Protein AF-A0A537R0E8-F1 (afdb_monomer_lite)

Sequence (96 aa):
MRVFVMTLLLSVFVAGCAPFIPVKDDFGTSAAVPAGDIPPEFAEFNAYDPAINPLLADQMCATPYQSLEDKNLAAAGGRIVQARGRCVTHIPFWGN

Foldseek 3Di:
DVVVVVVVVVVCVVVPDDPFDDKDFFDFDKAWQFDDDDDPVCCVVNDDDPCVGVVVCVVVEPADKDWDDWDWADDDRTIITTTTIMHDRDDPPDDD

pLDDT: mean 72.04, std 9.96, range [41.5, 85.0]

Radius of gyration: 22.36 Å; chains: 1; bounding box: 56×20×62 Å

Structure (mmCIF, N/CA/C/O backbone):
data_AF-A0A537R0E8-F1
#
_entry.id   AF-A0A537R0E8-F1
#
loop_
_atom_site.group_PDB
_atom_site.id
_atom_site.type_symbol
_atom_site.label_atom_id
_atom_site.label_alt_id
_atom_site.label_comp_id
_atom_site.label_asym_id
_atom_site.label_entity_id
_atom_site.label_seq_id
_atom_site.pdbx_PDB_ins_code
_atom_site.Cartn_x
_atom_site.Cartn_y
_atom_site.Cartn_z
_atom_site.occupancy
_atom_site.B_iso_or_equiv
_atom_site.auth_seq_id
_atom_site.auth_comp_id
_atom_site.auth_asym_id
_atom_site.auth_atom_id
_atom_site.pdbx_PDB_model_num
ATOM 1 N N . MET A 1 1 ? -38.657 4.882 41.816 1.00 57.03 1 MET A N 1
ATOM 2 C CA . MET A 1 1 ? -37.238 5.051 42.215 1.00 57.03 1 MET A CA 1
ATOM 3 C C . MET A 1 1 ? -36.359 3.857 41.842 1.00 57.03 1 MET A C 1
ATOM 5 O O . MET A 1 1 ? -35.378 4.081 41.154 1.00 57.03 1 MET A O 1
A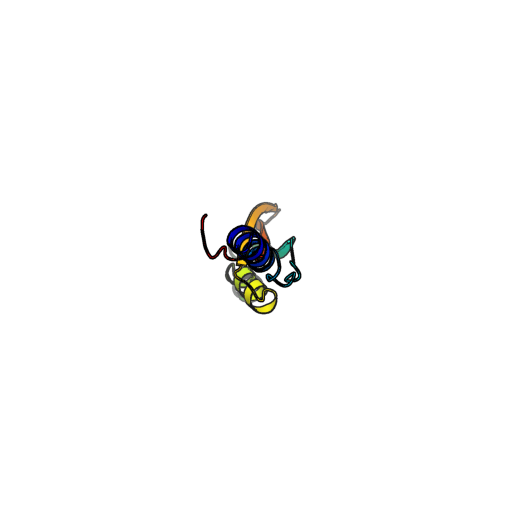TOM 9 N N . ARG A 1 2 ? -36.708 2.603 42.186 1.00 68.44 2 ARG A N 1
ATOM 10 C CA . ARG A 1 2 ? -35.915 1.404 41.807 1.00 68.44 2 ARG A CA 1
ATOM 11 C C . ARG A 1 2 ? -35.643 1.253 40.302 1.00 68.44 2 ARG A C 1
ATOM 13 O O . ARG A 1 2 ? -34.517 0.967 39.921 1.00 68.44 2 ARG A O 1
ATOM 20 N N . VAL A 1 3 ? -36.651 1.503 39.463 1.00 72.06 3 VAL A N 1
ATOM 21 C CA . VAL A 1 3 ? -36.520 1.410 37.995 1.00 72.06 3 VAL A CA 1
ATOM 22 C C . VAL A 1 3 ? -35.536 2.451 37.452 1.00 72.06 3 VAL A C 1
ATOM 24 O O . VAL A 1 3 ? -34.694 2.119 36.630 1.00 72.06 3 VAL A O 1
ATOM 27 N N . PHE A 1 4 ? -35.581 3.675 37.986 1.00 72.81 4 PHE A N 1
ATOM 28 C CA . PHE A 1 4 ? -34.717 4.780 37.562 1.00 72.81 4 PHE A CA 1
ATOM 29 C C . PHE A 1 4 ? -33.239 4.519 37.895 1.00 72.81 4 PHE A C 1
ATOM 31 O O . PHE A 1 4 ? -32.351 4.808 37.099 1.00 72.81 4 PHE A O 1
ATOM 38 N N . VAL A 1 5 ? -32.981 3.911 39.058 1.00 75.19 5 VAL A N 1
ATOM 39 C CA . VAL A 1 5 ? -31.632 3.507 39.485 1.00 75.19 5 VAL A CA 1
ATOM 40 C C . VAL A 1 5 ? -31.101 2.360 38.620 1.00 75.19 5 VAL A C 1
ATOM 42 O O . VAL A 1 5 ? -29.934 2.385 38.240 1.00 75.19 5 VAL A O 1
ATOM 45 N N . MET A 1 6 ? -31.950 1.396 38.240 1.00 74.19 6 MET A N 1
ATOM 46 C CA . MET A 1 6 ? -31.553 0.322 37.321 1.00 74.19 6 MET A CA 1
ATOM 47 C C . MET A 1 6 ? -31.226 0.838 35.917 1.00 74.19 6 MET A C 1
ATOM 49 O O . MET A 1 6 ? -30.215 0.431 35.354 1.00 74.19 6 MET A O 1
ATOM 53 N N . THR A 1 7 ? -32.013 1.769 35.368 1.00 71.88 7 THR A N 1
ATOM 54 C CA . THR A 1 7 ? -31.705 2.383 34.064 1.00 71.88 7 THR A CA 1
ATOM 55 C C . THR A 1 7 ? -30.414 3.199 34.093 1.00 71.88 7 THR A C 1
ATOM 57 O O . THR A 1 7 ? -29.646 3.160 33.135 1.00 71.88 7 THR A O 1
ATOM 60 N N . LEU A 1 8 ? -30.132 3.886 35.205 1.00 68.62 8 LEU A N 1
ATOM 61 C CA . LEU A 1 8 ? -28.896 4.649 35.370 1.00 68.62 8 LEU A CA 1
ATOM 62 C C . LEU A 1 8 ? -27.672 3.717 35.449 1.00 68.62 8 LEU A C 1
ATOM 64 O O . LEU A 1 8 ? -26.674 3.962 34.780 1.00 68.62 8 LEU A O 1
ATOM 68 N N . LEU A 1 9 ? -27.771 2.600 36.176 1.00 66.56 9 LEU A N 1
ATOM 69 C CA . LEU A 1 9 ? -26.715 1.581 36.242 1.00 66.56 9 LEU A CA 1
ATOM 70 C C . LEU A 1 9 ? -26.464 0.901 34.887 1.00 66.56 9 LEU A C 1
ATOM 72 O O . LEU A 1 9 ? -25.311 0.671 34.531 1.00 66.56 9 LEU A O 1
ATOM 76 N N . LEU A 1 10 ? -27.515 0.634 34.104 1.00 65.44 10 LEU A N 1
ATOM 77 C CA . LEU A 1 10 ? -27.376 0.087 32.750 1.00 65.44 10 LEU A CA 1
ATOM 78 C C . LEU A 1 10 ? -26.664 1.056 31.796 1.00 65.44 10 LEU A C 1
ATOM 80 O O . LEU A 1 10 ? -25.850 0.606 30.996 1.00 65.44 10 LEU A O 1
ATOM 84 N N . SER A 1 11 ? -26.897 2.371 31.898 1.00 61.12 11 SER A N 1
ATOM 85 C CA . SER A 1 11 ? -26.204 3.348 31.038 1.00 61.12 11 SER A CA 1
ATOM 86 C C . SER A 1 11 ? -24.687 3.402 31.262 1.00 61.12 11 SER A C 1
ATOM 88 O O . SER A 1 11 ? -23.937 3.633 30.314 1.00 61.12 11 SER A O 1
ATOM 90 N N . VAL A 1 12 ? -24.216 3.115 32.482 1.00 60.78 12 VAL A N 1
ATOM 91 C CA . VAL A 1 12 ? -22.778 3.095 32.804 1.00 60.78 12 VAL A CA 1
ATOM 92 C C . VAL A 1 12 ? -22.082 1.879 32.179 1.00 60.78 12 VAL A C 1
ATOM 94 O O . VAL A 1 12 ? -20.923 1.976 31.784 1.00 60.78 12 VAL A O 1
ATOM 97 N N . PHE A 1 13 ? -22.794 0.760 32.001 1.00 56.62 13 PHE A N 1
ATOM 98 C CA . PHE A 1 13 ? -22.258 -0.428 31.325 1.00 56.62 13 PHE A CA 1
ATOM 99 C C . PHE A 1 13 ? -22.048 -0.230 29.818 1.00 56.62 13 PHE A C 1
ATOM 101 O O . PHE A 1 13 ? -21.123 -0.813 29.259 1.00 56.62 13 PHE A O 1
ATOM 108 N N . VAL A 1 14 ? -22.858 0.605 29.157 1.00 58.25 14 VAL A N 1
ATOM 109 C CA . VAL A 1 14 ? -22.717 0.858 27.708 1.00 58.25 14 VAL A CA 1
ATOM 110 C C . VAL A 1 14 ? -21.599 1.868 27.414 1.00 58.25 14 VAL A C 1
ATOM 112 O O . VAL A 1 14 ? -20.971 1.802 26.363 1.00 58.25 14 VAL A O 1
ATOM 115 N N . ALA A 1 15 ? -21.303 2.776 28.349 1.00 55.47 15 ALA A N 1
ATOM 116 C CA . ALA A 1 15 ? -20.307 3.831 28.155 1.00 55.47 15 ALA A CA 1
ATOM 117 C C . ALA A 1 15 ? -18.863 3.435 28.540 1.00 55.47 15 ALA A C 1
ATOM 119 O O . ALA A 1 15 ? -17.937 4.192 28.259 1.00 55.47 15 ALA A O 1
ATOM 120 N N . GLY A 1 16 ? -18.656 2.290 29.207 1.00 52.31 16 GLY A N 1
ATOM 121 C CA . GLY A 1 16 ? -17.431 2.041 29.982 1.00 52.31 16 GLY A CA 1
ATOM 122 C C . GLY A 1 16 ? -16.447 0.971 29.496 1.00 52.31 16 GLY A C 1
ATOM 123 O O . GLY A 1 16 ? -15.413 0.812 30.140 1.00 52.31 16 GLY A O 1
ATOM 124 N N . CYS A 1 17 ? -16.709 0.196 28.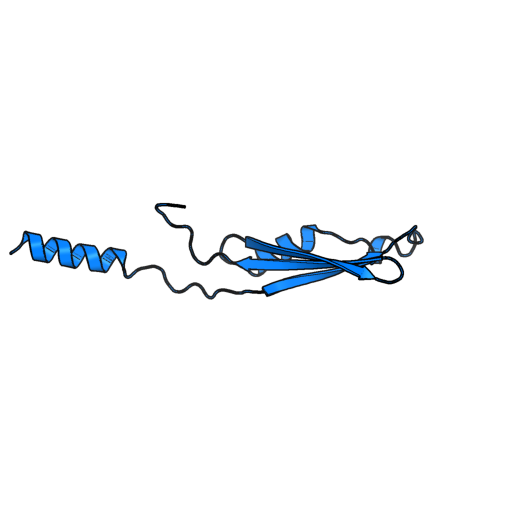437 1.00 55.19 17 CYS A N 1
ATOM 125 C CA . CYS A 1 17 ? -15.917 -1.026 28.193 1.00 55.19 17 CYS A CA 1
ATOM 126 C C . CYS A 1 17 ? -15.485 -1.274 26.742 1.00 55.19 17 CYS A C 1
ATOM 128 O O . CYS A 1 17 ? -15.557 -2.402 26.264 1.00 55.19 17 CYS A O 1
ATOM 130 N N . ALA A 1 18 ? -14.942 -0.264 26.067 1.00 57.34 18 ALA A N 1
ATOM 131 C CA . ALA A 1 18 ? -13.959 -0.532 25.019 1.00 57.34 18 ALA A CA 1
ATOM 132 C C . ALA A 1 18 ? -12.601 -0.013 25.517 1.00 57.34 18 ALA A C 1
ATOM 134 O O . ALA A 1 18 ? -12.456 1.203 25.667 1.00 57.34 18 ALA A O 1
ATOM 135 N N . PRO A 1 19 ? -11.623 -0.881 25.853 1.00 55.19 19 PRO A N 1
ATOM 136 C CA . PRO A 1 19 ? -10.276 -0.404 26.143 1.00 55.19 19 PRO A CA 1
ATOM 137 C C . PRO A 1 19 ? -9.782 0.398 24.937 1.00 55.19 19 PRO A C 1
ATOM 139 O O . PRO A 1 19 ? -9.998 -0.012 23.798 1.00 55.19 19 PRO A O 1
ATOM 142 N N . PHE A 1 20 ? -9.153 1.549 25.183 1.00 54.34 20 PHE A N 1
ATOM 143 C CA . PHE A 1 20 ? -8.534 2.341 24.125 1.00 54.34 20 PHE A CA 1
ATOM 144 C C . PHE A 1 20 ? -7.475 1.476 23.431 1.00 54.34 20 PHE A C 1
ATOM 146 O O . PHE A 1 20 ? -6.403 1.230 23.985 1.00 54.34 20 PHE A O 1
ATOM 153 N N . ILE A 1 21 ? -7.804 0.963 22.244 1.00 60.12 21 ILE A N 1
ATOM 154 C CA . ILE A 1 21 ? -6.857 0.230 21.410 1.00 60.12 21 ILE A CA 1
ATOM 155 C C . ILE A 1 21 ? -5.934 1.287 20.799 1.00 60.12 21 ILE A C 1
ATOM 157 O O . ILE A 1 21 ? -6.438 2.199 20.140 1.00 60.12 21 ILE A O 1
ATOM 161 N N . PRO A 1 22 ? -4.609 1.2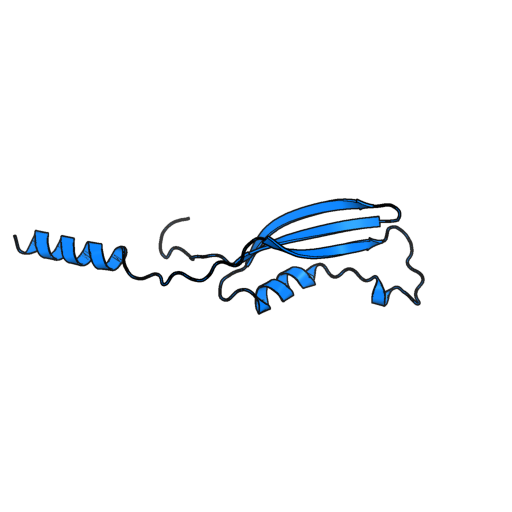19 21.025 1.00 58.84 22 PRO A N 1
ATOM 162 C CA . PRO A 1 22 ? -3.682 2.168 20.432 1.00 58.84 22 PRO A CA 1
ATOM 163 C C . PRO A 1 22 ? -3.821 2.123 18.910 1.00 58.84 22 PRO A C 1
ATOM 165 O O . PRO A 1 22 ? -3.570 1.103 18.270 1.00 58.84 22 PRO A O 1
ATOM 168 N N . VAL A 1 23 ? -4.264 3.244 18.347 1.00 62.28 23 VAL A N 1
ATOM 169 C CA . VAL A 1 23 ? -4.482 3.398 16.913 1.00 62.28 23 VAL A CA 1
ATOM 170 C C . VAL A 1 23 ? -3.146 3.735 16.280 1.00 62.28 23 VAL A C 1
ATOM 172 O O . VAL A 1 23 ? -2.546 4.761 16.607 1.00 62.28 23 VAL A O 1
ATOM 175 N N . LYS A 1 24 ? -2.663 2.866 15.394 1.00 67.12 24 LYS A N 1
ATOM 176 C CA . LYS A 1 24 ? -1.558 3.217 14.511 1.00 67.12 24 LYS A CA 1
ATOM 177 C C . LYS A 1 24 ? -2.134 3.672 13.179 1.00 67.12 24 LYS A C 1
ATOM 179 O O . LYS A 1 24 ? -2.813 2.906 12.496 1.00 67.12 24 LYS A O 1
ATOM 184 N N . ASP A 1 25 ? -1.846 4.928 12.866 1.00 70.12 25 ASP A N 1
ATOM 185 C CA . ASP A 1 25 ? -2.319 5.634 11.682 1.00 70.12 25 ASP A CA 1
ATOM 186 C C . ASP A 1 25 ? -1.169 5.946 10.731 1.00 70.12 25 ASP A C 1
ATOM 188 O O . ASP A 1 25 ? -0.004 5.975 11.136 1.00 70.12 25 ASP A O 1
ATOM 192 N N . ASP A 1 26 ? -1.522 6.178 9.465 1.00 70.00 26 ASP A N 1
ATOM 193 C CA . ASP A 1 26 ? -0.631 6.633 8.395 1.00 70.00 26 ASP A CA 1
ATOM 194 C C . ASP A 1 26 ? 0.618 5.766 8.186 1.00 70.00 26 ASP A C 1
ATOM 196 O O . ASP A 1 26 ? 1.646 6.231 7.684 1.00 70.00 26 ASP A O 1
ATOM 200 N N . PHE A 1 27 ? 0.529 4.481 8.532 1.00 74.12 27 PHE A N 1
ATOM 201 C CA . PHE A 1 27 ? 1.553 3.512 8.177 1.00 74.12 27 PHE A CA 1
ATOM 202 C C . PHE A 1 27 ? 1.284 2.965 6.777 1.00 74.12 27 PHE A C 1
ATOM 204 O O . PHE A 1 27 ? 0.145 2.881 6.308 1.00 74.12 27 PHE A O 1
ATOM 211 N N . GLY A 1 28 ? 2.360 2.597 6.097 1.00 76.00 28 GLY A N 1
ATOM 212 C CA . GLY A 1 28 ? 2.258 2.014 4.779 1.00 76.00 28 GLY A CA 1
ATOM 213 C C . GLY A 1 28 ? 3.580 2.004 4.041 1.00 76.00 28 GLY A C 1
ATOM 214 O O . GLY A 1 28 ? 4.583 2.550 4.506 1.00 76.00 28 GLY A O 1
ATOM 215 N N . THR A 1 29 ? 3.572 1.362 2.886 1.00 77.25 29 THR A N 1
ATOM 216 C CA . THR A 1 29 ? 4.748 1.209 2.039 1.00 77.25 29 THR A CA 1
ATOM 217 C C . THR A 1 29 ? 4.714 2.184 0.873 1.00 77.25 29 THR A C 1
ATOM 219 O O . THR A 1 29 ? 3.665 2.425 0.268 1.00 77.25 29 THR A O 1
ATOM 222 N N . SER A 1 30 ? 5.883 2.703 0.517 1.00 70.56 30 SER A N 1
ATOM 223 C CA . SER A 1 30 ? 6.115 3.343 -0.771 1.00 70.56 30 SER A CA 1
ATOM 224 C C . SER A 1 30 ? 7.065 2.483 -1.594 1.00 70.56 30 SER A C 1
ATOM 226 O O . SER A 1 30 ? 8.078 2.003 -1.089 1.00 70.56 30 SER A O 1
ATOM 228 N N . ALA A 1 31 ? 6.740 2.289 -2.867 1.00 75.50 31 ALA A N 1
ATOM 229 C CA . ALA A 1 31 ? 7.581 1.537 -3.785 1.00 75.50 31 ALA A CA 1
ATOM 230 C C . ALA A 1 31 ? 7.626 2.210 -5.155 1.00 75.50 31 ALA A C 1
ATOM 232 O O . ALA A 1 31 ? 6.642 2.798 -5.615 1.00 75.50 31 ALA A O 1
ATOM 233 N N . ALA A 1 32 ? 8.782 2.119 -5.807 1.00 73.56 32 ALA A N 1
ATOM 234 C CA . ALA A 1 32 ? 8.932 2.511 -7.196 1.00 73.56 32 ALA A CA 1
ATOM 235 C C . ALA A 1 32 ? 8.494 1.345 -8.088 1.00 73.56 32 ALA A C 1
ATOM 237 O O . ALA A 1 32 ? 9.022 0.243 -7.986 1.00 73.56 32 ALA A O 1
ATOM 238 N N . VAL A 1 33 ? 7.532 1.601 -8.965 1.00 77.56 33 VAL A N 1
ATOM 239 C CA . VAL A 1 33 ? 7.139 0.696 -10.042 1.00 77.56 33 VAL A CA 1
ATOM 240 C C . VAL A 1 33 ? 7.837 1.186 -11.306 1.00 77.56 33 VAL A C 1
ATOM 242 O O . VAL A 1 33 ? 7.500 2.281 -11.773 1.00 77.56 33 VAL A O 1
ATOM 245 N N . PRO A 1 34 ? 8.805 0.436 -11.852 1.00 73.38 34 PRO A N 1
ATOM 246 C CA . PRO A 1 34 ? 9.507 0.840 -13.062 1.00 73.38 34 PRO A CA 1
ATOM 247 C C . PRO A 1 34 ? 8.552 0.891 -14.264 1.00 73.38 34 PRO A C 1
ATOM 249 O O . PRO A 1 34 ? 7.571 0.151 -14.340 1.00 73.38 34 PRO A O 1
ATOM 252 N N . ALA A 1 35 ? 8.836 1.782 -15.211 1.00 68.31 35 ALA A N 1
ATOM 253 C CA . ALA A 1 35 ? 8.192 1.832 -16.517 1.00 68.31 35 ALA A CA 1
ATOM 254 C C . ALA A 1 35 ? 9.136 1.245 -17.572 1.00 68.31 35 ALA A C 1
ATOM 256 O O . ALA A 1 35 ? 10.265 1.713 -17.712 1.00 68.31 35 ALA A O 1
ATOM 257 N N . GLY A 1 36 ? 8.641 0.273 -18.340 1.00 70.62 36 GLY A N 1
ATOM 258 C CA . GLY A 1 36 ? 9.390 -0.406 -19.402 1.00 70.62 36 GLY A CA 1
ATOM 259 C C . GLY A 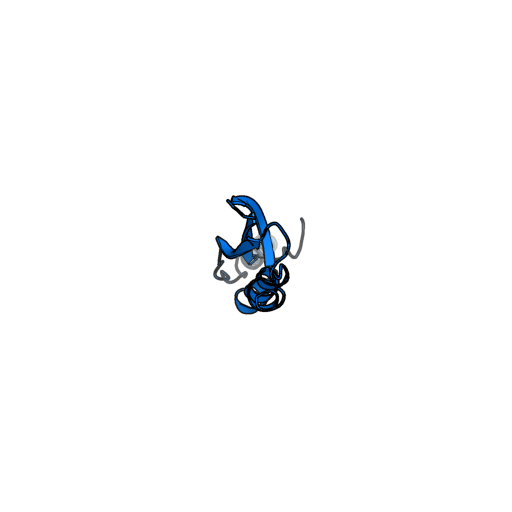1 36 ? 9.889 -1.796 -19.003 1.00 70.62 36 GLY A C 1
ATOM 260 O O . GLY A 1 36 ? 9.575 -2.293 -17.922 1.00 70.62 36 GLY A O 1
ATOM 261 N N . ASP A 1 37 ? 10.647 -2.422 -19.903 1.00 71.62 37 ASP A N 1
ATOM 262 C CA . ASP A 1 37 ? 11.210 -3.752 -19.682 1.00 71.62 37 ASP A CA 1
ATOM 263 C C . ASP A 1 37 ? 12.359 -3.678 -18.670 1.00 71.62 37 ASP A C 1
ATOM 265 O O . ASP A 1 37 ? 13.377 -3.019 -18.892 1.00 71.62 37 ASP A O 1
ATOM 269 N N . ILE A 1 38 ? 12.185 -4.360 -17.539 1.00 71.38 38 ILE A N 1
ATOM 270 C CA . ILE A 1 38 ? 13.240 -4.550 -16.545 1.00 71.38 38 ILE A CA 1
ATOM 271 C C . ILE A 1 38 ? 14.168 -5.642 -17.089 1.00 71.38 38 ILE A C 1
ATOM 273 O O . ILE A 1 38 ? 13.668 -6.721 -17.425 1.00 71.38 38 ILE A O 1
ATOM 277 N N . PRO A 1 39 ? 15.494 -5.420 -17.170 1.00 79.75 39 PRO A N 1
ATOM 278 C CA . PRO A 1 39 ? 16.414 -6.488 -17.541 1.00 79.75 39 PRO A CA 1
ATOM 279 C C . PRO A 1 39 ? 16.211 -7.703 -16.619 1.00 79.75 39 PRO A C 1
ATOM 281 O O . PRO A 1 39 ? 16.024 -7.516 -15.411 1.00 79.75 39 PRO A O 1
ATOM 284 N N . PRO A 1 40 ? 16.201 -8.938 -17.152 1.00 79.88 40 PRO A N 1
ATOM 285 C CA . PRO A 1 40 ? 15.804 -10.130 -16.401 1.00 79.88 40 PRO A CA 1
ATOM 286 C C . PRO A 1 40 ? 16.648 -10.359 -15.141 1.00 79.88 40 PRO A C 1
ATOM 288 O O . PRO A 1 40 ? 16.131 -10.845 -14.139 1.00 79.88 40 PRO A O 1
ATOM 291 N N . GLU A 1 41 ? 17.912 -9.938 -15.145 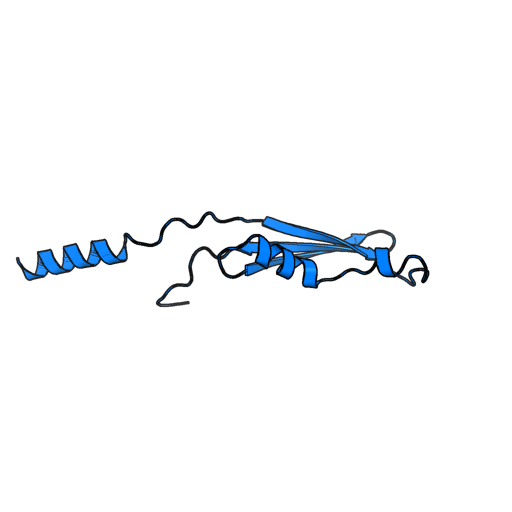1.00 82.19 41 GLU A N 1
ATOM 292 C CA . GLU A 1 41 ? 18.813 -9.977 -13.991 1.00 82.19 41 GLU A CA 1
ATOM 293 C C . GLU A 1 41 ? 18.396 -9.057 -12.825 1.00 82.19 41 GLU A C 1
ATOM 295 O O . GLU A 1 41 ? 18.833 -9.264 -11.695 1.00 82.19 41 GLU A O 1
ATOM 300 N N . PHE A 1 42 ? 17.536 -8.063 -13.069 1.00 74.69 42 PHE A N 1
ATOM 301 C CA . PHE A 1 42 ? 17.032 -7.120 -12.063 1.00 74.69 42 PHE A CA 1
ATOM 302 C C . PHE A 1 42 ? 15.519 -7.234 -11.830 1.00 74.69 42 PHE A C 1
ATOM 304 O O . PHE A 1 42 ? 14.965 -6.456 -11.047 1.00 74.69 42 PHE A O 1
ATOM 311 N N . ALA A 1 43 ? 14.842 -8.178 -12.492 1.00 76.00 43 ALA A N 1
ATOM 312 C CA . ALA A 1 43 ? 13.392 -8.344 -12.410 1.00 76.00 43 ALA A CA 1
ATOM 313 C C . ALA A 1 43 ? 12.925 -8.679 -10.987 1.00 76.00 43 ALA A C 1
ATOM 315 O O . ALA A 1 43 ? 11.948 -8.106 -10.518 1.00 76.00 43 ALA A O 1
ATOM 316 N N . GLU A 1 44 ? 13.655 -9.542 -10.278 1.00 74.25 44 GLU A N 1
ATOM 317 C CA . GLU A 1 44 ? 13.310 -9.957 -8.912 1.00 74.25 44 GLU A CA 1
ATOM 318 C C . GLU A 1 44 ? 13.463 -8.811 -7.900 1.00 74.25 44 GLU A C 1
ATOM 320 O O . GLU A 1 44 ? 12.606 -8.616 -7.045 1.00 74.25 44 GLU A O 1
ATOM 325 N N . PHE A 1 45 ? 14.504 -7.984 -8.046 1.00 69.19 45 PHE A N 1
ATOM 326 C CA . PHE A 1 45 ? 14.735 -6.835 -7.163 1.00 69.19 45 PHE A CA 1
ATOM 327 C C . PHE A 1 45 ? 13.716 -5.703 -7.372 1.00 69.19 45 PHE A C 1
ATOM 329 O O . PHE A 1 45 ? 13.385 -4.985 -6.433 1.00 69.19 45 PHE A O 1
ATOM 336 N N . ASN A 1 46 ? 13.221 -5.530 -8.600 1.00 68.06 46 ASN A N 1
ATOM 337 C CA . ASN A 1 46 ? 12.289 -4.457 -8.959 1.00 68.06 46 ASN A CA 1
ATOM 338 C C . ASN A 1 46 ? 10.829 -4.930 -9.060 1.00 68.06 46 ASN A C 1
ATOM 340 O O . ASN A 1 46 ? 9.967 -4.176 -9.523 1.00 68.06 46 ASN A O 1
ATOM 344 N N . ALA A 1 47 ? 10.538 -6.168 -8.652 1.00 76.31 47 ALA A N 1
ATOM 345 C CA . ALA A 1 47 ? 9.186 -6.698 -8.622 1.00 76.31 47 ALA A CA 1
ATOM 346 C C . ALA A 1 47 ? 8.385 -5.993 -7.520 1.00 76.31 47 ALA A C 1
ATOM 348 O O . ALA A 1 47 ? 8.506 -6.294 -6.334 1.00 76.31 47 ALA A O 1
ATOM 349 N N . TYR A 1 48 ? 7.561 -5.025 -7.916 1.00 74.81 48 TYR A N 1
ATOM 350 C CA . TYR A 1 48 ? 6.603 -4.420 -7.002 1.00 74.81 48 TYR A CA 1
ATOM 351 C C . TYR A 1 48 ? 5.517 -5.433 -6.632 1.00 74.81 48 TYR A C 1
ATOM 353 O O . TYR A 1 48 ? 4.770 -5.880 -7.504 1.00 74.81 48 TYR A O 1
ATOM 361 N N . ASP A 1 49 ? 5.399 -5.735 -5.339 1.00 80.88 49 ASP A N 1
ATOM 362 C CA . ASP A 1 49 ? 4.313 -6.545 -4.795 1.00 80.88 49 ASP A CA 1
ATOM 363 C C . ASP A 1 49 ? 3.295 -5.661 -4.045 1.00 80.88 49 ASP A C 1
ATOM 365 O O . ASP A 1 49 ? 3.597 -5.152 -2.959 1.00 80.88 49 ASP A O 1
ATOM 369 N N . PRO A 1 50 ? 2.073 -5.469 -4.577 1.00 75.81 50 PRO A N 1
ATOM 370 C CA . PRO A 1 50 ? 1.028 -4.720 -3.886 1.00 75.81 50 PRO A CA 1
ATOM 371 C C . PRO A 1 50 ? 0.522 -5.413 -2.608 1.00 75.81 50 PRO A C 1
ATOM 373 O O . PRO A 1 50 ? -0.075 -4.749 -1.760 1.00 75.81 50 PRO A O 1
ATOM 376 N N . ALA A 1 51 ? 0.765 -6.717 -2.425 1.00 82.25 51 ALA A N 1
ATOM 377 C CA . ALA A 1 51 ? 0.351 -7.463 -1.236 1.00 82.25 51 ALA A CA 1
ATOM 378 C C . ALA A 1 51 ? 1.191 -7.138 0.012 1.00 82.25 51 ALA A C 1
ATOM 380 O O . ALA A 1 51 ? 0.810 -7.502 1.128 1.00 82.25 51 ALA A O 1
ATOM 381 N N . ILE A 1 52 ? 2.294 -6.398 -0.142 1.00 83.00 52 ILE A N 1
ATOM 382 C CA . ILE A 1 52 ? 3.178 -6.065 0.976 1.00 83.00 52 ILE A CA 1
ATOM 383 C C . ILE A 1 52 ? 2.521 -5.130 1.998 1.00 83.00 52 ILE A C 1
ATOM 385 O O . ILE A 1 52 ? 2.838 -5.193 3.183 1.00 83.00 52 ILE A O 1
ATOM 389 N N . ASN A 1 53 ? 1.580 -4.283 1.567 1.00 79.19 53 ASN A N 1
ATOM 390 C CA . ASN A 1 53 ? 0.908 -3.339 2.457 1.00 79.19 53 ASN A CA 1
ATOM 391 C C . ASN A 1 53 ? -0.137 -4.033 3.359 1.00 79.19 53 ASN A C 1
ATOM 393 O O . ASN A 1 53 ? -0.109 -3.798 4.567 1.00 79.19 53 ASN A O 1
ATOM 397 N N . PRO A 1 54 ? -0.990 -4.942 2.838 1.00 77.56 54 PRO A N 1
ATOM 398 C CA . PRO A 1 54 ? -1.765 -5.865 3.671 1.00 77.56 54 PRO A CA 1
ATOM 399 C C . PRO A 1 54 ? -0.900 -6.707 4.619 1.00 77.56 54 PRO A C 1
ATOM 401 O O . PRO A 1 54 ? -1.214 -6.793 5.800 1.00 77.56 54 PRO A O 1
ATOM 404 N N . LEU A 1 55 ? 0.227 -7.255 4.146 1.00 85.00 55 LEU A N 1
ATOM 405 C CA . LEU A 1 55 ? 1.137 -8.042 4.989 1.00 85.00 55 LEU A CA 1
ATOM 406 C C . LEU A 1 55 ? 1.729 -7.211 6.140 1.00 85.00 55 LEU A C 1
ATOM 408 O O . LEU A 1 55 ? 1.821 -7.679 7.275 1.00 85.00 55 LEU A O 1
ATOM 412 N N . LEU A 1 56 ? 2.122 -5.965 5.860 1.00 83.06 56 LEU A N 1
ATOM 413 C CA . LEU A 1 56 ? 2.575 -5.019 6.878 1.00 83.06 56 LEU A CA 1
ATOM 414 C C . LEU A 1 56 ? 1.455 -4.720 7.882 1.00 83.06 56 LEU A C 1
ATOM 416 O O . LEU A 1 56 ? 1.706 -4.657 9.086 1.00 83.06 56 LEU A O 1
ATOM 420 N N . ALA A 1 57 ? 0.221 -4.564 7.402 1.00 82.81 57 ALA A N 1
ATOM 421 C CA . ALA A 1 57 ? -0.933 -4.343 8.257 1.00 82.81 57 ALA A CA 1
ATOM 422 C C . ALA A 1 57 ? -1.217 -5.542 9.174 1.00 82.81 57 ALA A C 1
ATOM 424 O O . ALA A 1 57 ? -1.461 -5.322 10.354 1.00 82.81 57 ALA A O 1
ATOM 425 N N . ASP A 1 58 ? -1.084 -6.781 8.697 1.00 83.00 58 ASP A N 1
ATOM 426 C CA . ASP A 1 58 ? -1.258 -7.990 9.519 1.00 83.00 58 ASP A CA 1
ATOM 427 C C . ASP A 1 58 ? -0.242 -8.077 10.672 1.00 83.00 58 ASP A C 1
ATOM 429 O O . ASP A 1 58 ? -0.541 -8.616 11.737 1.00 83.00 58 ASP A O 1
ATOM 433 N N . GLN A 1 59 ? 0.965 -7.531 10.490 1.00 82.62 59 GLN A N 1
ATOM 434 C CA . GLN A 1 59 ? 1.980 -7.485 11.549 1.00 82.62 59 GLN A CA 1
ATOM 435 C C . GLN A 1 59 ? 1.801 -6.306 12.508 1.00 82.62 59 GLN A C 1
ATOM 437 O O . GLN A 1 59 ? 2.238 -6.363 13.658 1.00 82.62 59 GLN A O 1
ATOM 442 N N . MET A 1 60 ? 1.212 -5.211 12.029 1.00 81.62 60 MET A N 1
ATOM 443 C CA . MET A 1 60 ? 1.102 -3.965 12.783 1.00 81.62 60 MET A CA 1
ATOM 444 C C . MET A 1 60 ? -0.238 -3.799 13.497 1.00 81.62 60 MET A C 1
ATOM 446 O O . MET A 1 60 ? -0.284 -3.159 14.549 1.00 81.62 60 MET A O 1
ATOM 450 N N . CYS A 1 61 ? -1.317 -4.338 12.938 1.00 78.31 61 CYS A N 1
ATOM 451 C CA . CYS A 1 61 ? -2.668 -4.144 13.430 1.00 78.31 61 CYS A CA 1
ATOM 452 C C . CYS A 1 61 ? -3.158 -5.353 14.224 1.00 78.31 61 CYS A C 1
ATOM 454 O O . CYS A 1 61 ? -3.227 -6.470 13.727 1.00 78.31 61 CYS A O 1
ATOM 456 N N . ALA A 1 62 ? -3.600 -5.098 15.457 1.00 77.81 62 ALA A N 1
ATOM 457 C CA . ALA A 1 62 ? -4.370 -6.063 16.247 1.00 77.81 62 ALA A CA 1
ATOM 458 C C . ALA A 1 62 ? -5.866 -6.093 15.862 1.00 77.81 62 ALA A C 1
ATOM 460 O O . ALA A 1 62 ? -6.643 -6.876 16.405 1.00 77.81 62 ALA A O 1
ATOM 461 N N . THR A 1 63 ? -6.279 -5.204 14.962 1.00 77.25 63 THR A N 1
ATOM 462 C CA . THR A 1 63 ? -7.653 -4.988 14.500 1.00 77.25 63 THR A CA 1
ATOM 463 C C . THR A 1 63 ? -7.689 -4.972 12.970 1.00 77.25 63 THR A C 1
ATOM 465 O O . THR A 1 63 ? -6.628 -4.890 12.350 1.00 77.25 63 THR A O 1
ATOM 468 N N . PRO A 1 64 ? -8.869 -5.051 12.322 1.00 81.56 64 PRO A N 1
ATOM 469 C CA . PRO A 1 64 ? -8.933 -5.034 10.865 1.00 81.56 64 PRO A CA 1
ATOM 470 C C . PRO A 1 64 ? -8.231 -3.817 10.256 1.00 81.56 64 PRO A C 1
ATOM 472 O O . PRO A 1 64 ? -8.318 -2.701 10.773 1.00 81.56 64 PRO A O 1
ATOM 475 N N . TYR A 1 65 ? -7.557 -4.051 9.136 1.00 80.44 65 TYR A N 1
ATOM 476 C CA . TYR A 1 65 ? -6.924 -3.020 8.327 1.00 80.44 65 TYR A CA 1
ATOM 477 C C . TYR A 1 65 ? -7.960 -2.255 7.496 1.00 80.44 65 TYR A C 1
ATOM 479 O O . TYR A 1 65 ? -8.813 -2.854 6.842 1.00 80.44 65 TYR A O 1
ATOM 487 N N . GLN A 1 66 ? -7.850 -0.929 7.479 1.00 83.81 66 GLN A N 1
ATOM 488 C CA . GLN A 1 66 ? -8.580 -0.057 6.568 1.00 83.81 66 GLN A CA 1
ATOM 489 C C . GLN A 1 66 ? -7.587 0.683 5.670 1.00 83.81 66 GLN A C 1
ATOM 491 O O . GLN A 1 66 ? -6.755 1.451 6.160 1.00 83.81 66 GLN A O 1
ATOM 496 N N . SER A 1 67 ? -7.696 0.484 4.353 1.00 82.38 67 SER A N 1
ATOM 497 C CA . SER A 1 67 ? -6.969 1.312 3.385 1.00 82.38 67 SER A CA 1
ATOM 498 C C . SER A 1 67 ? -7.542 2.731 3.395 1.00 82.38 67 SER A C 1
ATOM 500 O O . SER A 1 67 ? -8.762 2.913 3.361 1.00 82.38 67 SER A O 1
ATOM 502 N N . LEU A 1 68 ? -6.663 3.728 3.497 1.00 82.25 68 LEU A N 1
ATOM 503 C CA . LEU A 1 68 ? -7.029 5.145 3.542 1.00 82.25 68 LEU A CA 1
ATOM 504 C C . LEU A 1 68 ? -6.740 5.842 2.216 1.00 82.25 68 LEU A C 1
ATOM 506 O O . LEU A 1 68 ? -7.555 6.631 1.743 1.00 82.25 68 LEU A O 1
ATOM 510 N N . GLU A 1 69 ? -5.571 5.586 1.635 1.00 79.31 69 GLU A N 1
ATOM 511 C CA . GLU A 1 69 ? -5.106 6.313 0.460 1.00 79.31 69 GLU A CA 1
ATOM 512 C C . GLU A 1 69 ? -4.174 5.435 -0.373 1.00 79.31 69 GLU A C 1
ATOM 514 O O . GLU A 1 69 ? -3.166 4.950 0.135 1.00 79.31 69 GLU A O 1
ATOM 519 N N . ASP A 1 70 ? -4.481 5.312 -1.664 1.00 80.06 70 ASP A N 1
ATOM 520 C CA . ASP A 1 70 ? -3.572 4.780 -2.677 1.00 80.06 70 ASP A CA 1
ATOM 521 C C . ASP A 1 70 ? -3.216 5.904 -3.650 1.00 80.06 70 ASP A C 1
ATOM 523 O O . ASP A 1 70 ? -4.017 6.318 -4.494 1.00 80.06 70 ASP A O 1
ATOM 527 N N . LYS A 1 71 ? -1.997 6.427 -3.524 1.00 80.06 71 LYS A N 1
ATOM 528 C CA . LYS A 1 71 ? -1.497 7.526 -4.342 1.00 80.06 71 LYS A CA 1
ATOM 529 C C . LYS A 1 71 ? -0.452 7.032 -5.326 1.00 80.06 71 LYS A C 1
ATOM 531 O O . LYS A 1 71 ? 0.555 6.438 -4.953 1.00 80.06 71 LYS A O 1
ATOM 536 N N . ASN A 1 72 ? -0.668 7.360 -6.595 1.00 80.38 72 ASN A N 1
ATOM 537 C CA . ASN A 1 72 ? 0.297 7.135 -7.661 1.00 80.38 72 ASN A CA 1
ATOM 538 C C . ASN A 1 72 ? 0.930 8.471 -8.052 1.00 80.38 72 ASN A C 1
ATOM 540 O O . ASN A 1 72 ? 0.234 9.390 -8.483 1.00 80.38 72 ASN A O 1
ATOM 544 N N . LEU A 1 73 ? 2.245 8.583 -7.906 1.00 79.38 73 LEU A N 1
ATOM 545 C CA . LEU A 1 73 ? 3.024 9.743 -8.326 1.00 79.38 73 LEU A CA 1
ATOM 546 C C . LEU A 1 73 ? 3.822 9.373 -9.573 1.00 79.38 73 LEU A C 1
ATOM 548 O O . LEU A 1 73 ? 4.510 8.355 -9.584 1.00 79.38 73 LEU A O 1
ATOM 552 N N . ALA A 1 74 ? 3.748 10.188 -10.623 1.00 78.31 74 ALA A N 1
ATOM 553 C CA . ALA A 1 74 ? 4.594 9.993 -11.796 1.00 78.31 74 ALA A CA 1
ATOM 554 C C . ALA A 1 74 ? 6.071 10.178 -11.412 1.00 78.31 74 ALA A C 1
ATOM 556 O O . ALA A 1 74 ? 6.415 11.127 -10.705 1.00 78.31 74 ALA A O 1
ATOM 557 N N . ALA A 1 75 ? 6.936 9.284 -11.886 1.00 74.19 75 ALA A N 1
ATOM 558 C CA . ALA A 1 75 ? 8.378 9.362 -11.689 1.00 74.19 75 ALA A CA 1
ATOM 559 C C . ALA A 1 75 ? 9.099 9.126 -13.023 1.00 74.19 75 ALA A C 1
ATOM 561 O O . ALA A 1 75 ? 8.590 8.443 -13.911 1.00 74.19 75 ALA A O 1
ATOM 562 N N . ALA A 1 76 ? 10.289 9.702 -13.193 1.00 71.75 76 ALA A N 1
ATOM 563 C CA . ALA A 1 76 ? 11.097 9.418 -14.374 1.00 71.75 76 ALA A CA 1
ATOM 564 C C . ALA A 1 76 ? 11.480 7.928 -14.372 1.00 71.75 76 ALA A C 1
ATOM 566 O O . ALA A 1 76 ? 12.107 7.456 -13.428 1.00 71.75 76 ALA A O 1
ATOM 567 N N . GLY A 1 77 ? 11.059 7.196 -15.406 1.00 71.00 77 GLY A N 1
ATOM 568 C CA . GLY A 1 77 ? 11.245 5.747 -15.483 1.00 71.00 77 GLY A CA 1
ATOM 569 C C . GLY A 1 77 ? 10.235 4.931 -14.673 1.00 71.00 77 GLY A C 1
ATOM 570 O O . GLY A 1 77 ? 10.544 3.792 -14.344 1.00 71.00 77 GLY A O 1
ATOM 571 N N . GLY A 1 78 ? 9.051 5.470 -14.335 1.00 78.94 78 GLY A N 1
ATOM 572 C CA . GLY A 1 78 ? 8.052 4.706 -13.585 1.00 78.94 78 GLY A CA 1
ATOM 573 C C . GLY A 1 78 ? 6.927 5.501 -12.928 1.00 78.94 78 GLY A C 1
ATOM 574 O O . GLY A 1 78 ? 6.528 6.588 -13.348 1.00 78.94 78 GLY A O 1
ATOM 575 N N . ARG A 1 79 ? 6.419 4.936 -11.837 1.00 77.81 79 ARG A N 1
ATOM 576 C CA . ARG A 1 79 ? 5.541 5.608 -10.876 1.00 77.81 79 ARG A CA 1
ATOM 577 C C . ARG A 1 79 ? 5.930 5.208 -9.460 1.00 77.81 79 ARG A C 1
ATOM 579 O O . ARG A 1 79 ? 6.336 4.077 -9.230 1.00 77.81 79 ARG A O 1
ATOM 586 N N . ILE A 1 80 ? 5.771 6.110 -8.506 1.00 75.69 80 ILE A N 1
ATOM 587 C CA . ILE A 1 80 ? 5.838 5.772 -7.085 1.00 75.69 80 ILE A CA 1
ATOM 588 C C . ILE A 1 80 ? 4.416 5.461 -6.638 1.00 75.69 80 ILE A C 1
ATOM 590 O O . ILE A 1 80 ? 3.529 6.305 -6.777 1.00 75.69 80 ILE A O 1
ATOM 594 N N . VAL A 1 81 ? 4.206 4.256 -6.120 1.00 80.56 81 VAL A N 1
ATOM 595 C CA . VAL A 1 81 ? 2.953 3.864 -5.476 1.00 80.56 81 VAL A CA 1
ATOM 596 C C . VAL A 1 81 ? 3.145 4.039 -3.981 1.00 80.56 81 VAL A C 1
ATOM 598 O O . VAL A 1 81 ? 4.069 3.473 -3.397 1.00 80.56 81 VAL A O 1
ATOM 601 N N . GLN A 1 82 ? 2.298 4.856 -3.374 1.00 80.56 82 GLN A N 1
ATOM 602 C CA . GLN A 1 82 ? 2.228 5.036 -1.937 1.00 80.56 82 GLN A CA 1
ATOM 603 C C . GLN A 1 82 ? 0.862 4.558 -1.475 1.00 80.56 82 GLN A C 1
ATOM 605 O O . GLN A 1 82 ? -0.151 5.131 -1.864 1.00 80.56 82 GLN A O 1
ATOM 610 N N . ALA A 1 83 ? 0.857 3.530 -0.640 1.00 82.00 83 ALA A N 1
ATOM 611 C CA . ALA A 1 83 ? -0.357 2.990 -0.058 1.00 82.00 83 ALA A CA 1
ATOM 612 C C . ALA A 1 83 ? -0.329 3.259 1.445 1.00 82.00 83 ALA A C 1
ATOM 614 O O . ALA A 1 83 ? 0.663 2.962 2.110 1.00 82.00 83 ALA A O 1
ATOM 615 N N . ARG A 1 84 ? -1.396 3.834 1.991 1.00 81.06 84 ARG A N 1
ATOM 616 C CA . ARG A 1 84 ? -1.545 4.143 3.417 1.00 81.06 84 ARG A CA 1
ATOM 617 C C . ARG A 1 84 ? -2.754 3.433 3.978 1.00 81.06 84 ARG A C 1
ATOM 619 O O . ARG A 1 84 ? -3.793 3.346 3.325 1.00 81.06 84 ARG A O 1
ATOM 626 N N . GLY A 1 85 ? -2.656 3.013 5.229 1.00 81.50 85 GLY A N 1
ATOM 627 C CA . GLY A 1 85 ? -3.849 2.636 5.958 1.00 81.50 85 GLY A CA 1
ATOM 628 C C . GLY A 1 85 ? -3.742 2.816 7.456 1.00 81.50 85 GLY A C 1
ATOM 629 O O . GLY A 1 85 ? -2.792 3.389 7.990 1.00 81.50 85 GLY A O 1
ATOM 630 N N . ARG A 1 86 ? -4.805 2.366 8.105 1.00 83.75 86 ARG A N 1
ATOM 631 C CA . ARG A 1 86 ? -5.087 2.547 9.523 1.00 83.75 86 ARG A CA 1
ATOM 632 C C . ARG A 1 86 ? -5.580 1.231 10.098 1.00 83.75 86 ARG A C 1
ATOM 634 O O . ARG A 1 86 ? -6.311 0.491 9.440 1.00 83.75 86 ARG A O 1
ATOM 641 N N . CYS A 1 87 ? -5.223 0.973 11.349 1.00 82.62 87 CYS A N 1
ATOM 642 C CA . CYS A 1 87 ? -5.849 -0.089 12.124 1.00 82.62 87 CYS A CA 1
ATOM 643 C C . CYS A 1 87 ? -7.194 0.417 12.670 1.00 82.62 87 CYS A C 1
ATOM 645 O O . CYS A 1 87 ? -7.249 1.471 13.307 1.00 82.62 87 CYS A O 1
ATOM 647 N N . VAL A 1 88 ? -8.290 -0.304 12.431 1.00 77.31 88 VAL A N 1
ATOM 648 C CA . VAL A 1 88 ? -9.627 0.122 12.875 1.00 77.31 88 VAL A CA 1
ATOM 649 C C . VAL A 1 88 ? -9.719 0.101 14.403 1.00 77.31 88 VAL A C 1
ATOM 651 O O . VAL A 1 88 ? -9.240 -0.818 15.057 1.00 77.31 88 VAL A O 1
ATOM 654 N N . THR A 1 89 ? -10.346 1.113 14.997 1.00 69.06 89 THR A N 1
ATOM 655 C CA . THR A 1 89 ? -10.392 1.279 16.460 1.00 69.06 89 THR A CA 1
ATOM 656 C C . THR A 1 89 ? -11.511 0.481 17.129 1.00 69.06 89 THR A C 1
ATOM 658 O O . THR A 1 89 ? -11.402 0.139 18.303 1.00 69.06 89 THR A O 1
ATOM 661 N N . HIS A 1 90 ? -12.586 0.183 16.392 1.00 63.91 90 HIS A N 1
ATOM 662 C CA . HIS A 1 90 ? -13.752 -0.559 16.868 1.00 63.91 90 HIS A CA 1
ATOM 663 C C . HIS A 1 90 ? -14.549 -1.141 15.691 1.00 63.91 90 HIS A C 1
ATOM 665 O O . HIS A 1 90 ? -14.716 -0.486 14.666 1.00 63.91 90 HIS A O 1
ATOM 671 N N . ILE A 1 91 ? -15.073 -2.358 15.855 1.00 57.94 91 ILE A N 1
ATOM 672 C CA . ILE A 1 91 ? -16.194 -2.854 15.049 1.00 57.94 91 ILE A CA 1
ATOM 673 C C . ILE A 1 91 ? -17.438 -2.596 15.909 1.00 57.94 91 ILE A C 1
ATOM 675 O O . ILE A 1 91 ? -17.557 -3.223 16.967 1.00 57.94 91 ILE A O 1
ATOM 679 N N . PRO A 1 92 ? -18.322 -1.648 15.556 1.00 52.25 92 PRO A N 1
ATOM 680 C CA . PRO A 1 92 ? -19.526 -1.416 16.339 1.00 52.25 92 PRO A CA 1
A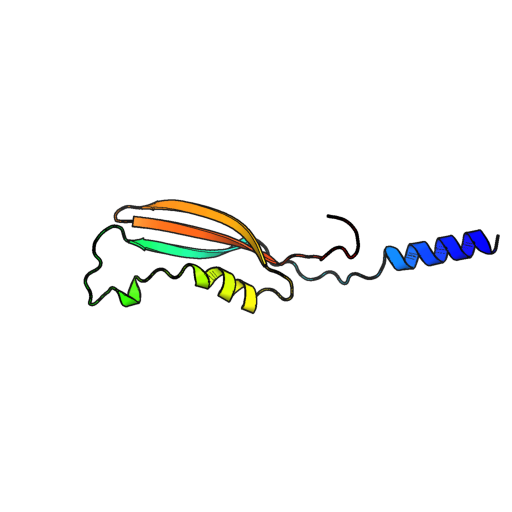TOM 681 C C . PRO A 1 92 ? -20.382 -2.688 16.344 1.00 52.25 92 PRO A C 1
ATOM 683 O O . PRO A 1 92 ? -20.721 -3.234 15.298 1.00 52.25 92 PRO A O 1
ATOM 686 N N . PHE A 1 93 ? -20.753 -3.166 17.536 1.00 54.38 93 PHE A N 1
ATOM 687 C CA . PHE A 1 93 ? -21.685 -4.293 17.674 1.00 54.38 93 PHE A CA 1
ATOM 688 C C . PHE A 1 93 ? -23.085 -3.961 17.112 1.00 54.38 93 PHE A C 1
ATOM 690 O O . PHE A 1 93 ? -23.853 -4.876 16.818 1.00 54.38 93 PHE A O 1
ATOM 697 N N . TRP A 1 94 ? -23.406 -2.672 16.930 1.00 41.50 94 TRP A N 1
ATOM 698 C CA . TRP A 1 94 ? -24.637 -2.178 16.308 1.00 41.50 94 TRP A CA 1
ATOM 699 C C . TRP A 1 94 ? -24.400 -0.914 15.467 1.00 41.50 94 TRP A C 1
ATOM 701 O O . TRP A 1 94 ? -23.910 0.081 15.993 1.00 41.50 94 TRP A O 1
ATOM 711 N N . GLY A 1 95 ? -24.862 -0.948 14.207 1.00 52.06 95 GLY A N 1
ATOM 712 C CA . GLY A 1 95 ? -24.921 0.194 13.279 1.00 52.06 95 GLY A CA 1
ATOM 713 C C . GLY A 1 95 ? -23.637 0.430 12.470 1.00 52.06 95 GLY A C 1
ATOM 714 O O . GLY A 1 95 ? -22.548 0.345 13.028 1.00 52.06 95 GLY A O 1
ATOM 715 N N . ASN A 1 96 ? -23.796 0.717 11.168 1.00 45.31 96 ASN A N 1
ATOM 716 C CA . ASN A 1 96 ? -22.744 1.200 10.255 1.00 45.31 96 ASN A CA 1
ATOM 717 C C . ASN A 1 96 ? -22.659 2.726 10.285 1.00 45.31 96 ASN A C 1
ATOM 719 O O . ASN A 1 96 ? -23.745 3.353 10.284 1.00 45.31 96 ASN A O 1
#

Secondary structure (DSSP, 8-state):
-HHHHHHHHHHHHHHS---------SB--EEEEE-SPPPGGGTTTT---TTHHHHHHHHH-SS-EEEEEEEEEEETTEEEEEEEEEE-S---SS--